Protein AF-A0A7J7SWF7-F1 (afdb_monomer)

Organism: Rhinolophus ferrumequinum (NCBI:txid59479)

Solvent-accessible surface area (backbone atoms only — not comparable to full-atom values): 7864 Å² total; per-residue (Å²): 137,88,76,58,68,70,61,48,52,51,54,55,58,70,71,48,82,55,59,49,76,39,71,49,94,96,52,78,71,45,77,43,78,42,78,91,65,52,30,42,42,46,82,45,73,79,56,88,91,43,39,29,26,36,39,33,45,45,62,75,68,71,40,56,58,67,63,52,33,56,54,46,23,68,72,65,76,32,65,52,49,77,42,80,28,87,96,41,98,83,38,57,22,32,35,34,59,35,87,47,39,56,61,48,47,45,48,42,42,69,71,59,59,46,61,66,91,44,48,44,47,59,86,72,28,78,72,83,73,80,81,126

InterPro domains:
  IPR001950 SUI1 domain [PF01253] (38-113)
  IPR001950 SUI1 domain [PS50296] (39-112)
  IPR036877 SUI1 domain superfamily [SSF55159] (21-122)
  IPR039757 Eukaryotic translation initiation factor 2D [PTHR12217] (1-128)
  IPR039759 Eukaryotic translation initiation factor 2D, SUI1 domain [cd11608] (38-122)

pLDDT: mean 90.46, std 10.5, range [36.69, 97.5]

Secondary structure (DSSP, 8-state):
-PPPHHHHHHHHHHHSPPEEEE--TTSPPEEEESPPPPEEEEEEEEETTEEEEEEE-GGGGT--HHHHHHHHHHHHTS-EEEEEPTT-SS-EEEEEEB--HHHHHIIIIIIS---GGGEE-GGGSPP-----

Radius of gyration: 18.5 Å; Cα contacts (8 Å, |Δi|>4): 207; chains: 1; bounding box: 54×36×52 Å

Sequence (132 aa):
MKLPWDSLLTRCLEKLQPAYQVTFPGQEPVVKKGKICPIDVTLAQRASNKKVTLVRNLEAYGLDPCAVAAILQQRCQASTTVTPAPGAKDGLQVQIQGNQVHHLGRLLVEEYQLPRKHIQGLEKAPKPGKKK

Mean predicted aligned error: 5.65 Å

Foldseek 3Di:
DDDDPVVVVVVVVVPDWDKDWADFVPDDIDIDTDDQAAWEWDWDDDDDNKIKIKTWDCVSNVHDLVVVQVVCCVQVVWHKDKDADPPDPRIIMIITTDQCLVVVCCCCCVVRVHDPVRHPDSVVHDPDPPDD

Nearest PDB structures (foldseek):
  5w2f-assembly1_A  TM=9.714E-01  e=2.029E-20  Homo sapiens
  5oa3-assembly1_0  TM=8.264E-01  e=2.371E-18  Homo sapiens
  6bde-assembly1_A  TM=3.873E-01  e=2.548E-01  Kordia algicida OT-1
  6bdd-assembly1_A  TM=4.662E-01  e=6.603E-01  Kordia algicida OT-1
  5zrf-assembly1_B  TM=3.633E-01  e=4.177E+00  Homo sapiens

Structure (mmCIF, N/CA/C/O backbone):
data_AF-A0A7J7SWF7-F1
#
_entry.id   AF-A0A7J7SWF7-F1
#
loop_
_atom_site.group_PDB
_atom_site.id
_atom_site.type_symbol
_atom_site.label_atom_id
_atom_site.label_alt_id
_atom_site.label_comp_id
_atom_site.label_asym_id
_atom_site.label_entity_id
_atom_site.label_seq_id
_atom_site.pdbx_PDB_ins_code
_atom_site.Cartn_x
_atom_site.Cartn_y
_atom_site.Cartn_z
_atom_site.occupancy
_atom_site.B_iso_or_equiv
_atom_site.auth_seq_id
_atom_site.auth_comp_id
_atom_site.auth_asym_id
_atom_site.auth_atom_id
_atom_site.pdbx_PDB_model_num
ATOM 1 N N . MET A 1 1 ? 36.263 -8.278 -26.430 1.00 65.62 1 MET A N 1
ATOM 2 C CA . MET A 1 1 ? 35.782 -9.261 -25.431 1.00 65.62 1 MET A CA 1
ATOM 3 C C . MET A 1 1 ? 34.394 -9.736 -25.836 1.00 65.62 1 MET A C 1
ATOM 5 O O . MET A 1 1 ? 33.573 -8.889 -26.162 1.00 65.62 1 MET A O 1
ATOM 9 N N . LYS A 1 2 ? 34.138 -11.050 -25.860 1.00 87.62 2 LYS A N 1
ATOM 10 C CA . LYS A 1 2 ? 32.800 -11.624 -26.097 1.00 87.62 2 LYS A CA 1
ATOM 11 C C . LYS A 1 2 ? 32.126 -11.862 -24.741 1.00 87.62 2 LYS A C 1
ATOM 13 O O . LYS A 1 2 ? 32.806 -12.289 -23.813 1.00 87.62 2 LYS A O 1
ATOM 18 N N . LEU A 1 3 ? 30.836 -11.556 -24.618 1.00 92.62 3 LEU A N 1
ATOM 19 C CA . LEU A 1 3 ? 30.056 -11.824 -23.404 1.00 92.62 3 LEU A CA 1
ATOM 20 C C . LEU A 1 3 ? 29.244 -13.116 -23.576 1.00 92.62 3 LEU A C 1
ATOM 22 O O . LEU A 1 3 ? 28.737 -13.348 -24.675 1.00 92.62 3 LEU A O 1
ATOM 26 N N . PRO A 1 4 ? 29.089 -13.930 -22.518 1.00 96.12 4 PRO A N 1
ATOM 27 C CA . PRO A 1 4 ? 28.121 -15.021 -22.518 1.00 96.12 4 PRO A CA 1
ATOM 28 C C . PRO A 1 4 ? 26.690 -14.460 -22.550 1.00 96.12 4 PRO A C 1
ATOM 30 O O . PRO A 1 4 ? 26.444 -13.346 -22.074 1.00 96.12 4 PRO A O 1
ATOM 33 N N . TRP A 1 5 ? 25.749 -15.232 -23.101 1.00 96.38 5 TRP A N 1
ATOM 34 C CA . TRP A 1 5 ? 24.359 -14.806 -23.311 1.00 96.38 5 TRP A CA 1
ATOM 35 C C . TRP A 1 5 ? 23.685 -14.302 -22.032 1.00 96.38 5 TRP A C 1
ATOM 37 O O . TRP A 1 5 ? 23.098 -13.222 -22.055 1.00 96.38 5 TRP A O 1
ATOM 47 N N . ASP A 1 6 ? 23.848 -14.995 -20.905 1.00 97.00 6 ASP A N 1
ATOM 48 C CA . ASP A 1 6 ? 23.282 -14.581 -19.615 1.00 97.00 6 ASP A CA 1
ATOM 49 C C . ASP A 1 6 ? 23.753 -13.189 -19.184 1.00 97.00 6 ASP A C 1
ATOM 51 O O . ASP A 1 6 ? 22.962 -12.352 -18.748 1.00 97.00 6 ASP A O 1
ATOM 55 N N . SER A 1 7 ? 25.047 -12.901 -19.357 1.00 95.69 7 SER A N 1
ATOM 56 C CA . SER A 1 7 ? 25.614 -11.591 -19.022 1.00 95.69 7 SER A CA 1
ATOM 57 C C . SER A 1 7 ? 25.133 -10.499 -19.971 1.00 95.69 7 SER A C 1
ATOM 59 O O . SER A 1 7 ? 24.930 -9.365 -19.539 1.00 95.69 7 SER A O 1
ATOM 61 N N . LEU A 1 8 ? 24.958 -10.818 -21.257 1.00 96.44 8 LEU A N 1
ATOM 62 C CA . LEU A 1 8 ? 24.422 -9.873 -22.232 1.00 96.44 8 LEU A CA 1
ATOM 63 C C . LEU A 1 8 ? 22.971 -9.513 -21.891 1.00 96.44 8 LEU A C 1
ATOM 65 O O . LEU A 1 8 ? 22.659 -8.333 -21.750 1.00 96.44 8 LEU A O 1
ATOM 69 N N . LEU A 1 9 ? 22.115 -10.518 -21.696 1.00 96.94 9 LEU A N 1
ATOM 70 C CA . LEU A 1 9 ? 20.700 -10.328 -21.378 1.00 96.94 9 LEU A CA 1
ATOM 71 C C . LEU A 1 9 ? 20.512 -9.590 -20.052 1.00 96.94 9 LEU A C 1
ATOM 73 O O . LEU A 1 9 ? 19.738 -8.637 -19.998 1.00 96.94 9 LEU A O 1
ATOM 77 N N . THR A 1 10 ? 21.266 -9.958 -19.014 1.00 96.69 10 THR A N 1
ATOM 78 C CA . THR A 1 10 ? 21.219 -9.270 -17.713 1.00 96.69 10 THR A CA 1
ATOM 79 C C . THR A 1 10 ? 21.553 -7.789 -17.865 1.00 96.69 10 THR A C 1
ATOM 81 O O . THR A 1 10 ? 20.778 -6.937 -17.439 1.00 96.69 10 THR A O 1
ATOM 84 N N . ARG A 1 11 ? 22.645 -7.462 -18.569 1.00 96.38 11 ARG A N 1
ATOM 85 C CA . ARG A 1 11 ? 23.032 -6.065 -18.814 1.00 96.38 11 ARG A CA 1
ATOM 86 C C . ARG A 1 11 ? 21.993 -5.314 -19.641 1.00 96.38 11 ARG A C 1
ATOM 88 O O . ARG A 1 11 ? 21.750 -4.143 -19.371 1.00 96.38 11 ARG A O 1
ATOM 95 N N . CYS A 1 12 ? 21.386 -5.952 -20.642 1.00 96.06 12 CYS A N 1
ATOM 96 C CA . CYS A 1 12 ? 20.311 -5.341 -21.421 1.00 96.06 12 CYS A C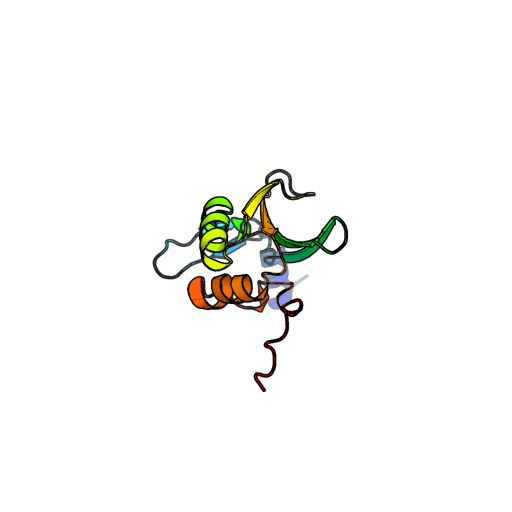A 1
ATOM 97 C C . CYS A 1 12 ? 19.099 -5.017 -20.539 1.00 96.06 12 CYS A C 1
ATOM 99 O O . CYS A 1 12 ? 18.609 -3.892 -20.583 1.00 96.06 12 CYS A O 1
ATOM 101 N N . LEU A 1 13 ? 18.658 -5.959 -19.703 1.00 95.56 13 LEU A N 1
ATOM 102 C CA . LEU A 1 13 ? 17.525 -5.767 -18.795 1.00 95.56 13 LEU A CA 1
ATOM 103 C C . LEU A 1 13 ? 17.803 -4.689 -17.739 1.00 95.56 13 LEU A C 1
ATOM 105 O O . LEU A 1 13 ? 16.936 -3.865 -17.469 1.00 95.56 13 LEU A O 1
ATOM 109 N N . GLU A 1 14 ? 19.015 -4.637 -17.186 1.00 94.88 14 GLU A N 1
ATOM 110 C CA . GLU A 1 14 ? 19.425 -3.619 -16.206 1.00 94.88 14 GLU A CA 1
ATOM 111 C C . GLU A 1 14 ? 19.493 -2.201 -16.787 1.00 94.88 14 GLU A C 1
ATOM 113 O O . GLU A 1 14 ? 19.378 -1.221 -16.049 1.00 94.88 14 GLU A O 1
ATOM 118 N N . LYS A 1 15 ? 19.691 -2.070 -18.104 1.00 95.62 15 LYS A N 1
ATOM 119 C CA . LYS A 1 15 ? 19.673 -0.774 -18.794 1.00 95.62 15 LYS A CA 1
ATOM 120 C C . LYS A 1 15 ? 18.258 -0.268 -19.072 1.00 95.62 15 LYS A C 1
ATOM 122 O O . LYS A 1 15 ? 18.099 0.926 -19.327 1.00 95.62 15 LYS A O 1
ATOM 127 N N . LEU A 1 16 ? 17.247 -1.136 -19.025 1.00 96.06 16 LEU A N 1
ATOM 128 C CA . LEU A 1 16 ? 15.850 -0.743 -19.184 1.00 96.06 16 LEU A CA 1
ATOM 129 C C . LEU A 1 16 ? 15.312 -0.105 -17.899 1.00 96.06 16 LEU A C 1
ATOM 131 O O . LEU A 1 16 ? 15.733 -0.416 -16.785 1.00 96.06 16 LEU A O 1
ATOM 135 N N . GLN A 1 17 ? 14.339 0.792 -18.055 1.00 95.12 17 GLN A N 1
ATOM 136 C CA . GLN A 1 17 ? 13.634 1.364 -16.913 1.00 95.12 17 GLN A CA 1
ATOM 137 C C . GLN A 1 17 ? 12.665 0.320 -16.333 1.00 95.12 17 GLN A C 1
ATOM 139 O O . GLN A 1 17 ? 11.840 -0.205 -17.084 1.00 95.12 17 GLN A O 1
ATOM 144 N N . PRO A 1 18 ? 12.715 0.027 -15.019 1.00 94.50 18 PRO A N 1
ATOM 145 C CA . PRO A 1 18 ? 11.770 -0.891 -14.397 1.00 94.50 18 PRO A CA 1
ATOM 146 C C . PRO A 1 18 ? 10.331 -0.400 -14.559 1.00 94.50 18 PRO A C 1
ATOM 148 O O . PRO A 1 18 ? 10.048 0.790 -14.389 1.00 94.50 18 PRO A O 1
ATOM 151 N N . ALA A 1 19 ? 9.424 -1.324 -14.844 1.00 94.94 19 ALA A N 1
ATOM 152 C CA . ALA A 1 19 ? 7.991 -1.088 -14.885 1.00 94.94 19 ALA A CA 1
ATOM 153 C C . ALA A 1 19 ? 7.253 -2.373 -14.502 1.00 94.94 19 ALA A C 1
ATOM 155 O O . ALA A 1 19 ? 7.824 -3.466 -14.531 1.00 94.94 19 ALA A O 1
ATOM 156 N N . TYR A 1 20 ? 5.985 -2.238 -14.136 1.00 94.75 20 TYR A N 1
ATOM 157 C CA . TYR A 1 20 ? 5.111 -3.363 -13.833 1.00 94.75 20 TYR A CA 1
ATOM 158 C C . TYR A 1 20 ? 3.677 -3.067 -14.265 1.00 94.75 20 TYR A C 1
ATOM 160 O O . TYR A 1 20 ? 3.287 -1.915 -14.466 1.00 94.75 20 TYR A O 1
ATOM 168 N N . GLN A 1 21 ? 2.900 -4.135 -14.400 1.00 94.44 21 GLN A N 1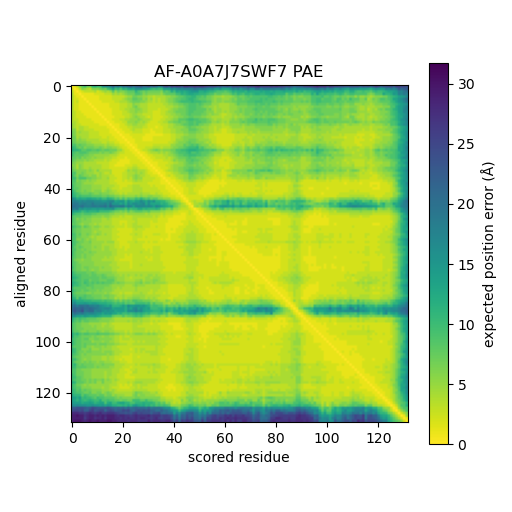
ATOM 169 C CA . GLN A 1 21 ? 1.485 -4.091 -14.728 1.00 94.44 21 GLN A CA 1
ATOM 170 C C . GLN A 1 21 ? 0.695 -4.728 -13.588 1.00 94.44 21 GLN A C 1
ATOM 172 O O . GLN A 1 21 ? 1.073 -5.787 -13.084 1.00 94.44 21 GLN A O 1
ATOM 177 N N . VAL A 1 22 ? -0.402 -4.086 -13.197 1.00 94.25 22 VAL A N 1
ATOM 178 C CA . VAL A 1 22 ? -1.376 -4.620 -12.242 1.00 94.25 22 VAL A CA 1
ATOM 179 C C . VAL A 1 22 ? -2.698 -4.809 -12.965 1.00 94.25 22 VAL A C 1
ATOM 181 O O . VAL A 1 22 ? -3.109 -3.962 -13.753 1.00 94.25 22 VAL A O 1
ATOM 184 N N . THR A 1 23 ? -3.352 -5.942 -12.742 1.00 93.50 23 THR A N 1
ATOM 185 C CA . THR A 1 23 ? -4.622 -6.268 -13.394 1.00 93.50 23 THR A CA 1
ATOM 186 C C . THR A 1 23 ? -5.536 -6.901 -12.364 1.00 93.50 23 THR A C 1
ATOM 188 O O . THR A 1 23 ? -5.195 -7.930 -11.783 1.00 93.50 23 THR A O 1
ATOM 191 N N . PHE A 1 24 ? -6.677 -6.260 -12.130 1.00 89.50 24 PHE A N 1
ATOM 192 C CA . PHE A 1 24 ? -7.722 -6.783 -11.261 1.00 89.50 24 PHE A CA 1
ATOM 193 C C . PHE A 1 24 ? -8.807 -7.475 -12.088 1.00 89.50 24 PHE A C 1
ATOM 195 O O . PHE A 1 24 ? -9.015 -7.109 -13.249 1.00 89.50 24 PHE A O 1
ATOM 202 N N . PRO A 1 25 ? -9.522 -8.459 -11.513 1.00 85.56 25 PRO A N 1
ATOM 203 C CA . PRO A 1 25 ? -10.641 -9.102 -12.190 1.00 85.56 25 PRO A CA 1
ATOM 204 C C . PRO A 1 25 ? -11.664 -8.071 -12.690 1.00 85.56 25 PRO A C 1
ATOM 206 O O . PRO A 1 25 ? -12.188 -7.279 -11.910 1.00 85.56 25 PRO A O 1
ATOM 209 N N . GLY A 1 26 ? -11.936 -8.074 -13.996 1.00 87.50 26 GLY A N 1
ATOM 210 C CA . GLY A 1 26 ? -12.915 -7.176 -14.618 1.00 87.50 26 GLY A CA 1
ATOM 211 C C . GLY A 1 26 ? -12.461 -5.724 -14.817 1.00 87.50 26 GLY A C 1
ATOM 212 O O . GLY A 1 26 ? -13.301 -4.887 -15.132 1.00 87.50 26 GLY A O 1
ATOM 213 N N . GLN A 1 27 ? -11.171 -5.408 -14.648 1.00 89.50 27 GLN A N 1
ATOM 214 C CA . GLN A 1 27 ? -10.620 -4.066 -14.876 1.00 89.50 27 GLN A CA 1
ATOM 215 C C . GLN A 1 27 ? -9.520 -4.071 -15.939 1.00 89.50 27 GLN A C 1
ATOM 217 O O . GLN A 1 27 ? -8.837 -5.077 -16.143 1.00 89.50 27 GLN A O 1
ATOM 222 N N . GLU A 1 28 ? -9.321 -2.925 -16.593 1.00 90.81 28 GLU A N 1
ATOM 223 C CA . GLU A 1 28 ? -8.210 -2.753 -17.525 1.00 90.81 28 GLU A CA 1
ATOM 224 C C . GLU A 1 28 ? -6.853 -2.768 -16.799 1.00 90.81 28 GLU A C 1
ATOM 226 O O . GLU A 1 28 ? -6.746 -2.316 -15.653 1.00 90.81 28 GLU A O 1
ATOM 231 N N . PRO A 1 29 ? -5.788 -3.278 -17.442 1.00 93.25 29 PRO A N 1
ATOM 232 C CA . PRO A 1 29 ? -4.466 -3.290 -16.841 1.00 93.25 29 PRO A CA 1
ATOM 233 C C . PRO A 1 29 ? -3.907 -1.887 -16.592 1.00 93.25 29 PRO A C 1
ATOM 235 O O . PRO A 1 29 ? -3.874 -1.042 -17.484 1.00 93.25 29 PRO A O 1
ATOM 238 N N . VAL A 1 30 ? -3.364 -1.667 -15.397 1.00 92.44 30 VAL A N 1
ATOM 239 C CA . VAL A 1 30 ? -2.699 -0.416 -15.023 1.00 92.44 30 VAL A CA 1
ATOM 240 C C . VAL A 1 30 ? -1.189 -0.614 -15.094 1.00 92.44 30 VAL A C 1
ATOM 242 O O . VAL A 1 30 ? -0.627 -1.449 -14.382 1.00 92.44 30 VAL A O 1
ATOM 245 N N . VAL A 1 31 ? -0.517 0.178 -15.930 1.00 93.88 31 VAL A N 1
ATOM 246 C CA . VAL A 1 31 ? 0.948 0.171 -16.055 1.00 93.88 31 VAL A CA 1
ATOM 247 C C . VAL A 1 31 ? 1.552 1.254 -15.168 1.00 93.88 31 VAL A C 1
ATOM 249 O O . VAL A 1 31 ? 1.146 2.416 -15.201 1.00 93.88 31 VAL A O 1
ATOM 252 N N . LYS A 1 32 ? 2.557 0.882 -14.376 1.00 91.88 32 LYS A N 1
ATOM 253 C CA . LYS A 1 32 ? 3.274 1.782 -13.471 1.00 91.88 32 LYS A CA 1
ATOM 254 C C . LYS A 1 32 ? 4.776 1.698 -13.723 1.00 91.88 32 LYS A C 1
ATOM 256 O O . LYS A 1 32 ? 5.327 0.633 -13.998 1.00 91.88 32 LYS A O 1
ATOM 261 N N . LYS A 1 33 ? 5.444 2.846 -13.610 1.00 92.12 33 LYS A N 1
ATOM 262 C CA . LYS A 1 33 ? 6.905 2.958 -13.695 1.00 92.12 33 LYS A CA 1
ATOM 263 C C . LYS A 1 33 ? 7.539 2.671 -12.332 1.00 92.12 33 LYS A C 1
ATOM 265 O O . LYS A 1 33 ? 6.941 2.946 -11.294 1.00 92.12 33 LYS A O 1
ATOM 270 N N . GLY A 1 34 ? 8.775 2.189 -12.346 1.00 90.94 34 GLY A N 1
ATOM 271 C CA . GLY A 1 34 ? 9.547 1.866 -11.151 1.00 90.94 34 GLY A CA 1
ATOM 272 C C . GLY A 1 34 ? 9.384 0.416 -10.700 1.00 90.94 34 GLY A C 1
ATOM 273 O O . GLY A 1 34 ? 8.827 -0.427 -11.400 1.00 90.94 34 GLY A O 1
ATOM 274 N N . LYS A 1 35 ? 9.925 0.115 -9.519 1.00 89.06 35 LYS A N 1
ATOM 275 C CA . LYS A 1 35 ? 9.780 -1.198 -8.883 1.00 89.06 35 LYS A CA 1
ATOM 276 C C . LYS A 1 35 ? 8.469 -1.239 -8.103 1.00 89.06 35 LYS A C 1
ATOM 278 O O . LYS A 1 35 ? 8.072 -0.238 -7.511 1.00 89.06 35 LYS A O 1
ATOM 283 N N . ILE A 1 36 ? 7.819 -2.397 -8.086 1.00 91.12 36 ILE A N 1
ATOM 284 C CA . ILE A 1 36 ? 6.601 -2.588 -7.301 1.00 91.12 36 ILE A CA 1
ATOM 285 C C . ILE A 1 36 ? 6.925 -2.524 -5.802 1.00 91.12 36 ILE A C 1
ATOM 287 O O . ILE A 1 36 ? 7.779 -3.262 -5.308 1.00 91.12 36 ILE A O 1
ATOM 291 N N . CYS A 1 37 ? 6.247 -1.633 -5.082 1.00 90.75 37 CYS A N 1
ATOM 292 C CA . CYS A 1 37 ? 6.341 -1.534 -3.628 1.00 90.75 37 CYS A CA 1
ATOM 293 C C . CYS A 1 37 ? 5.217 -2.361 -2.994 1.00 90.75 37 CYS A C 1
ATOM 295 O O . CYS A 1 37 ? 4.085 -2.292 -3.472 1.00 90.75 37 CYS A O 1
ATOM 297 N N . PRO A 1 38 ? 5.471 -3.142 -1.934 1.00 94.19 38 PRO A N 1
ATOM 298 C CA . PRO A 1 38 ? 4.410 -3.850 -1.228 1.00 94.19 38 PRO A CA 1
ATOM 299 C C . PRO A 1 38 ? 3.448 -2.868 -0.543 1.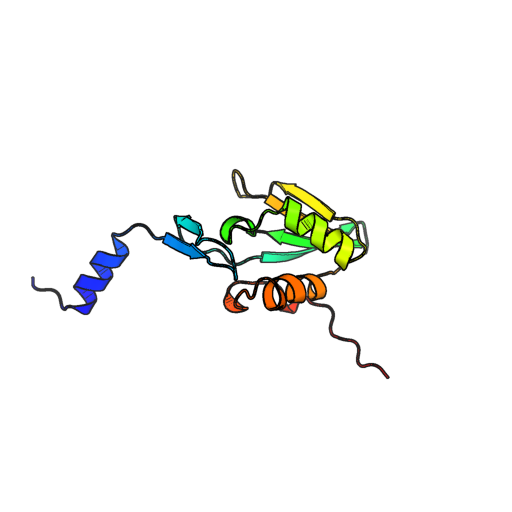00 94.19 38 PRO A C 1
ATOM 301 O O . PRO A 1 38 ? 3.854 -1.781 -0.121 1.00 94.19 38 PRO A O 1
ATOM 304 N N . ILE A 1 39 ? 2.181 -3.266 -0.412 1.00 95.38 39 ILE A N 1
ATOM 305 C CA . ILE A 1 39 ? 1.224 -2.603 0.478 1.00 95.38 39 ILE A CA 1
ATOM 306 C C . ILE A 1 39 ? 1.728 -2.802 1.902 1.00 95.38 39 ILE A C 1
ATOM 308 O O . ILE A 1 39 ? 1.885 -3.937 2.353 1.00 95.38 39 ILE A O 1
ATOM 312 N N . ASP A 1 40 ? 1.988 -1.704 2.600 1.00 94.75 40 ASP A N 1
ATOM 313 C CA . ASP A 1 40 ? 2.495 -1.736 3.969 1.00 94.75 40 ASP A CA 1
ATOM 314 C C . ASP A 1 40 ? 1.348 -1.512 4.955 1.00 94.75 40 ASP A C 1
ATOM 316 O O . ASP A 1 40 ? 0.670 -0.479 4.908 1.00 94.75 40 ASP A O 1
ATOM 320 N N . VAL A 1 41 ? 1.135 -2.492 5.836 1.00 95.75 41 VAL A N 1
ATOM 321 C CA . VAL A 1 41 ? 0.154 -2.440 6.918 1.00 95.75 41 VAL A CA 1
ATOM 322 C C . VAL A 1 41 ? 0.881 -2.323 8.257 1.00 95.75 41 VAL A C 1
ATOM 324 O O . VAL A 1 41 ? 1.561 -3.234 8.737 1.00 95.75 41 VAL A O 1
ATOM 327 N N . THR A 1 42 ? 0.702 -1.188 8.921 1.00 94.75 42 THR A N 1
ATOM 328 C CA . THR A 1 42 ? 1.313 -0.907 10.221 1.00 94.75 42 THR A CA 1
ATOM 329 C C . THR A 1 42 ? 0.257 -0.648 11.287 1.00 94.75 42 THR A C 1
ATOM 331 O O . THR A 1 42 ? -0.839 -0.166 11.018 1.00 94.75 42 THR A O 1
ATOM 334 N N . LEU A 1 43 ? 0.577 -1.004 12.531 1.00 94.25 43 LEU A N 1
ATOM 335 C CA . LEU A 1 43 ? -0.222 -0.646 13.698 1.00 94.25 43 LEU A CA 1
ATOM 336 C C . LEU A 1 43 ? 0.523 0.445 14.453 1.00 94.25 43 LEU A C 1
ATOM 338 O O . LEU A 1 43 ? 1.645 0.224 14.904 1.00 94.25 43 LEU A O 1
ATOM 342 N N . ALA A 1 44 ? -0.109 1.602 14.595 1.00 92.44 44 ALA A N 1
ATOM 343 C CA . ALA A 1 44 ? 0.393 2.707 15.395 1.00 92.44 44 ALA A CA 1
ATOM 344 C C . ALA A 1 44 ? -0.462 2.882 16.652 1.00 92.44 44 ALA A C 1
ATOM 346 O O . ALA A 1 44 ? -1.665 2.623 16.651 1.00 92.44 44 ALA A O 1
ATOM 347 N N . GLN A 1 45 ? 0.156 3.354 17.729 1.00 91.62 45 GLN A N 1
ATOM 348 C CA . GLN A 1 45 ? -0.525 3.739 18.961 1.00 91.62 45 GLN A CA 1
ATOM 349 C C . GLN A 1 45 ? -0.578 5.269 19.002 1.00 91.62 45 GLN A C 1
ATOM 351 O O . GLN A 1 45 ? 0.462 5.919 18.977 1.00 91.62 45 GLN A O 1
ATOM 356 N N . ARG A 1 46 ? -1.784 5.852 18.970 1.00 81.12 46 ARG A N 1
ATOM 357 C CA . ARG A 1 46 ? -1.973 7.315 18.848 1.00 81.12 46 ARG A CA 1
ATOM 358 C C . ARG A 1 46 ? -2.216 7.997 20.194 1.00 81.12 46 ARG A C 1
ATOM 360 O O . ARG A 1 46 ? -1.704 9.085 20.413 1.00 81.12 46 ARG A O 1
ATOM 367 N N . ALA A 1 47 ? -3.007 7.385 21.077 1.00 82.12 47 ALA A N 1
ATOM 368 C CA . ALA A 1 47 ? -3.371 7.975 22.366 1.00 82.12 47 ALA A CA 1
ATOM 369 C C . ALA A 1 47 ? -3.612 6.889 23.416 1.00 82.12 47 ALA A C 1
ATOM 371 O O . ALA A 1 47 ? -4.541 6.094 23.260 1.00 82.12 47 ALA A O 1
ATOM 372 N N . SER A 1 48 ? -2.805 6.867 24.485 1.00 84.88 48 SER A N 1
ATOM 373 C CA . SER A 1 48 ? -2.823 5.798 25.498 1.00 84.88 48 SER A CA 1
ATOM 374 C C . SER A 1 48 ? -2.936 4.433 24.804 1.00 84.88 48 SER A C 1
ATOM 376 O O . SER A 1 48 ? -2.130 4.149 23.930 1.00 84.88 48 SER A O 1
ATOM 378 N N . ASN A 1 49 ? -3.963 3.629 25.069 1.00 87.56 49 ASN A N 1
ATOM 379 C CA . ASN A 1 49 ? -4.147 2.297 24.485 1.00 87.56 49 ASN A CA 1
ATOM 380 C C . ASN A 1 49 ? -4.890 2.261 23.132 1.00 87.56 49 ASN A C 1
ATOM 382 O O . ASN A 1 49 ? -5.224 1.181 22.640 1.00 87.56 49 ASN A O 1
ATOM 386 N N . LYS A 1 50 ? -5.155 3.412 22.497 1.00 89.56 50 LYS A N 1
ATOM 387 C CA . LYS A 1 50 ? -5.841 3.469 21.196 1.00 89.56 50 LYS A CA 1
ATOM 388 C C . LYS A 1 50 ? -4.879 3.138 20.057 1.00 89.56 50 LYS A C 1
ATOM 390 O O . LYS A 1 50 ? -3.979 3.919 19.729 1.00 89.56 50 LYS A O 1
ATOM 395 N N . LYS A 1 51 ? -5.108 1.977 19.442 1.00 94.12 51 LYS A N 1
ATOM 396 C CA . LYS A 1 51 ? -4.428 1.530 18.223 1.00 94.12 51 LYS A CA 1
ATOM 397 C C . LYS A 1 51 ? -5.130 2.082 16.987 1.00 94.12 51 LYS A C 1
ATOM 399 O O . LYS A 1 51 ? -6.349 2.229 16.978 1.00 94.12 51 LYS A O 1
ATOM 404 N N . VAL A 1 52 ? -4.354 2.336 15.947 1.00 95.38 52 VAL A N 1
ATOM 405 C CA . VAL A 1 52 ? -4.811 2.736 14.620 1.00 95.38 52 VAL A CA 1
ATOM 406 C C . VAL A 1 52 ? -4.067 1.883 13.606 1.00 95.38 52 VAL A C 1
ATOM 408 O O . VAL A 1 52 ? -2.851 1.707 13.702 1.00 95.38 52 VAL A O 1
ATOM 411 N N . THR A 1 53 ? -4.804 1.342 12.647 1.00 96.38 53 THR A N 1
ATOM 412 C CA . THR A 1 53 ? -4.247 0.607 11.515 1.00 96.38 53 THR A CA 1
ATOM 413 C C . THR A 1 53 ? -3.952 1.581 10.391 1.00 96.38 53 THR A C 1
ATOM 415 O O . THR A 1 53 ? -4.768 2.438 10.071 1.00 96.38 53 THR A O 1
ATOM 418 N N . LEU A 1 54 ? -2.769 1.463 9.817 1.00 96.00 54 LEU A N 1
ATOM 419 C CA . LEU A 1 54 ? -2.194 2.378 8.854 1.00 96.00 54 LEU A CA 1
ATOM 420 C C . LEU A 1 54 ? -1.853 1.597 7.586 1.00 96.00 54 LEU A C 1
ATOM 422 O O . LEU A 1 54 ? -1.155 0.591 7.666 1.00 96.00 54 LEU A O 1
ATOM 426 N N . VAL A 1 55 ? -2.324 2.063 6.430 1.00 96.19 55 VAL A N 1
ATOM 427 C CA . VAL A 1 55 ? -2.152 1.377 5.139 1.00 96.19 55 VAL A CA 1
ATOM 428 C C . VAL A 1 55 ? -1.515 2.321 4.134 1.00 96.19 55 VAL A C 1
ATOM 430 O O . VAL A 1 55 ? -2.014 3.428 3.933 1.00 96.19 55 VAL A O 1
ATOM 433 N N . ARG A 1 56 ? -0.411 1.896 3.516 1.00 94.94 56 ARG A N 1
ATOM 434 C CA . ARG A 1 56 ? 0.349 2.673 2.522 1.00 94.94 56 ARG A CA 1
ATOM 435 C C . ARG A 1 56 ? 0.513 1.910 1.213 1.00 94.94 56 ARG A C 1
ATOM 437 O O . ARG A 1 56 ? 0.349 0.695 1.173 1.00 94.94 56 ARG A O 1
ATOM 444 N N . ASN A 1 57 ? 0.905 2.638 0.167 1.00 94.06 57 ASN A N 1
ATOM 445 C CA . ASN A 1 57 ? 1.215 2.117 -1.170 1.00 94.06 57 ASN A CA 1
ATOM 446 C C . ASN A 1 57 ? 0.023 1.480 -1.904 1.00 94.06 57 ASN A C 1
ATOM 448 O O . ASN A 1 57 ? 0.227 0.682 -2.812 1.00 94.06 57 ASN A O 1
ATOM 452 N N . LEU A 1 58 ? -1.217 1.845 -1.564 1.00 94.06 58 LEU A N 1
ATOM 453 C CA . LEU A 1 58 ? -2.409 1.386 -2.294 1.00 94.06 58 LEU A CA 1
ATOM 454 C C . LEU A 1 58 ? -2.366 1.820 -3.770 1.00 94.06 58 LEU A C 1
ATOM 456 O O . LEU A 1 58 ? -2.616 1.026 -4.675 1.00 94.06 58 LEU A O 1
ATOM 460 N N . GLU A 1 59 ? -1.922 3.050 -4.015 1.00 92.69 59 GLU A N 1
ATOM 461 C CA . GLU A 1 59 ? -1.843 3.666 -5.344 1.00 92.69 59 GLU A CA 1
ATOM 462 C C . GLU A 1 59 ? -0.833 2.972 -6.273 1.00 92.69 59 GLU A C 1
ATOM 464 O O . GLU A 1 59 ? -0.966 3.037 -7.500 1.00 92.69 59 GLU A O 1
ATOM 469 N N . ALA A 1 60 ? 0.159 2.273 -5.702 1.00 92.31 60 ALA A N 1
ATOM 470 C CA . ALA A 1 60 ? 1.094 1.441 -6.460 1.00 92.31 60 ALA A CA 1
ATOM 471 C C . ALA A 1 60 ? 0.361 0.289 -7.163 1.00 92.31 60 ALA A C 1
ATOM 473 O O . ALA A 1 60 ? 0.729 -0.097 -8.265 1.00 92.31 60 ALA A O 1
ATOM 474 N N . TYR A 1 61 ? -0.734 -0.197 -6.579 1.00 93.44 61 TYR A N 1
ATOM 475 C CA . TYR A 1 61 ? -1.571 -1.240 -7.167 1.00 93.44 61 TYR A CA 1
ATOM 476 C C . TYR A 1 61 ? -2.721 -0.669 -7.997 1.00 93.44 61 TYR A C 1
ATOM 478 O O . TYR A 1 61 ? -3.521 -1.434 -8.507 1.00 93.44 61 TYR A O 1
ATOM 486 N N . GLY A 1 62 ? -2.820 0.657 -8.150 1.00 91.31 62 GLY A N 1
ATOM 487 C CA . GLY A 1 62 ? -3.962 1.297 -8.810 1.00 91.31 62 GLY A CA 1
ATOM 488 C C . GLY A 1 62 ? -5.227 1.344 -7.947 1.00 91.31 62 GLY A C 1
ATOM 489 O O . GLY A 1 62 ? -6.301 1.617 -8.467 1.00 91.31 62 GLY A O 1
ATOM 490 N N . LEU A 1 63 ? -5.111 1.091 -6.640 1.00 93.19 63 LEU A N 1
ATOM 491 C CA . LEU A 1 63 ? -6.227 1.213 -5.707 1.00 93.19 63 LEU A CA 1
ATOM 492 C C . LEU A 1 63 ? -6.361 2.664 -5.241 1.00 93.19 63 LEU A C 1
ATOM 494 O O . LEU A 1 63 ? -5.391 3.231 -4.735 1.00 93.19 63 LEU A O 1
ATOM 498 N N . ASP A 1 64 ? -7.561 3.234 -5.366 1.00 93.38 64 ASP A N 1
ATOM 499 C CA . ASP A 1 64 ? -7.882 4.556 -4.820 1.00 93.38 64 ASP A CA 1
ATOM 500 C C . ASP A 1 64 ? -7.986 4.497 -3.278 1.00 93.38 64 ASP A C 1
ATOM 502 O O . ASP A 1 64 ? -8.860 3.804 -2.742 1.00 93.38 64 ASP A O 1
ATOM 506 N N . PRO A 1 65 ? -7.128 5.225 -2.538 1.00 95.62 65 PRO A N 1
ATOM 507 C CA . PRO A 1 65 ? -7.163 5.287 -1.079 1.00 95.62 65 PRO A CA 1
ATOM 508 C C . PRO A 1 65 ? -8.510 5.742 -0.511 1.00 95.62 65 PRO A C 1
ATOM 510 O O . PRO A 1 65 ? -8.917 5.242 0.538 1.00 95.62 65 PRO A O 1
ATOM 513 N N . CYS A 1 66 ? -9.215 6.655 -1.186 1.00 95.94 66 CYS A N 1
ATOM 514 C CA . CYS A 1 66 ? -10.511 7.159 -0.732 1.00 95.94 66 CYS A CA 1
ATOM 515 C C . CYS A 1 66 ? -11.600 6.085 -0.846 1.00 95.94 66 CYS A C 1
ATOM 517 O O . CYS A 1 66 ? -12.311 5.825 0.129 1.00 95.94 66 CYS A O 1
ATOM 519 N N . ALA A 1 67 ? -11.682 5.399 -1.989 1.00 95.50 67 ALA A N 1
ATOM 520 C CA . ALA A 1 67 ? -12.584 4.264 -2.170 1.00 95.50 67 ALA A CA 1
ATOM 521 C C . ALA A 1 67 ? -12.297 3.127 -1.172 1.00 95.50 67 ALA A C 1
ATOM 523 O O . ALA A 1 67 ? -13.213 2.617 -0.523 1.00 95.50 67 ALA A O 1
ATOM 524 N N . VAL A 1 68 ? -11.021 2.765 -0.985 1.00 96.00 68 VAL A N 1
ATOM 525 C CA . VAL A 1 68 ? -10.623 1.731 -0.014 1.00 96.00 68 VAL A CA 1
ATOM 526 C C . VAL A 1 68 ? -10.989 2.142 1.415 1.00 96.00 68 VAL A C 1
ATOM 528 O O . VAL A 1 68 ? -11.478 1.308 2.180 1.00 96.00 68 VAL A O 1
ATOM 531 N N . ALA A 1 69 ? -10.808 3.414 1.785 1.00 96.94 69 ALA A N 1
ATOM 532 C CA . ALA A 1 69 ? -11.214 3.925 3.091 1.00 96.94 69 ALA A CA 1
ATOM 533 C C . ALA A 1 69 ? -12.726 3.767 3.316 1.00 96.94 69 ALA A C 1
ATOM 535 O O . ALA A 1 69 ? -13.121 3.226 4.345 1.00 96.94 69 ALA A O 1
ATOM 536 N N . ALA A 1 70 ? -13.563 4.133 2.341 1.00 97.12 70 ALA A N 1
ATOM 537 C CA . ALA A 1 70 ? -15.017 3.993 2.446 1.00 97.12 70 ALA A CA 1
ATOM 538 C C . ALA A 1 70 ? -15.459 2.528 2.629 1.00 97.12 70 ALA A C 1
ATOM 540 O O . ALA A 1 70 ? -16.284 2.228 3.498 1.00 97.12 70 ALA A O 1
ATOM 541 N N . ILE A 1 71 ? -14.865 1.597 1.872 1.00 96.25 71 ILE A N 1
ATOM 542 C CA . ILE A 1 71 ? -15.131 0.155 2.009 1.00 96.25 71 ILE A CA 1
ATOM 543 C C . ILE A 1 71 ? -14.739 -0.330 3.411 1.00 96.25 71 ILE A C 1
ATOM 545 O O . ILE A 1 71 ? -15.506 -1.030 4.078 1.00 96.25 71 ILE A O 1
ATOM 549 N N . LEU A 1 72 ? -13.553 0.056 3.887 1.00 95.81 72 LEU A N 1
ATOM 550 C CA . LEU A 1 72 ? -13.069 -0.327 5.212 1.00 95.81 72 LEU A CA 1
ATOM 551 C C . LEU A 1 72 ? -13.888 0.306 6.338 1.00 95.81 72 LEU A C 1
ATOM 553 O O . LEU A 1 72 ? -14.073 -0.343 7.362 1.00 95.81 72 LEU A O 1
ATOM 557 N N . GLN A 1 73 ? -14.416 1.516 6.160 1.00 97.19 73 GLN A N 1
ATOM 558 C CA . GLN A 1 73 ? -15.290 2.161 7.138 1.00 97.19 73 GLN A CA 1
ATOM 559 C C . GLN A 1 73 ? -16.537 1.316 7.397 1.00 97.19 73 GLN A C 1
ATOM 561 O O . GLN A 1 73 ? -16.855 1.012 8.548 1.00 97.19 73 GLN A O 1
ATOM 566 N N . GLN A 1 74 ? -17.201 0.884 6.321 1.00 95.75 74 GLN A N 1
ATOM 567 C CA . GLN A 1 74 ? -18.385 0.030 6.407 1.00 95.75 74 GLN A CA 1
ATOM 568 C C . GLN A 1 74 ? -18.036 -1.362 6.940 1.00 95.75 74 GLN A C 1
ATOM 570 O O . GLN A 1 74 ? -18.737 -1.904 7.793 1.00 95.75 74 GLN A O 1
ATOM 575 N N . ARG A 1 75 ? -16.922 -1.947 6.491 1.00 94.00 75 ARG A N 1
ATOM 576 C CA . ARG A 1 75 ? -16.542 -3.313 6.870 1.00 94.00 75 ARG A CA 1
ATOM 577 C C . ARG A 1 75 ? -16.068 -3.433 8.315 1.00 94.00 75 ARG A C 1
ATOM 579 O O . ARG A 1 75 ? -16.377 -4.420 8.976 1.00 94.00 75 ARG A O 1
ATOM 586 N N . CYS A 1 76 ? -15.293 -2.461 8.781 1.00 93.06 76 CYS A N 1
ATOM 587 C CA . CYS A 1 76 ? -14.712 -2.459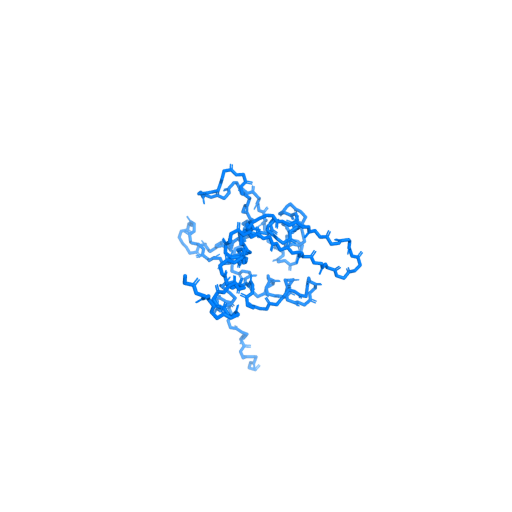 10.121 1.00 93.06 76 CYS A CA 1
ATOM 588 C C . CYS A 1 76 ? -15.639 -1.817 11.158 1.00 93.06 76 CYS A C 1
ATOM 590 O O . CYS A 1 76 ? -15.323 -1.883 12.344 1.00 93.06 76 CYS A O 1
ATOM 592 N N . GLN A 1 77 ? -16.734 -1.168 10.728 1.00 94.19 77 GLN A N 1
ATOM 593 C CA . GLN A 1 77 ? -17.616 -0.369 11.592 1.00 94.19 77 GLN A CA 1
ATOM 594 C C . GLN A 1 77 ? -16.810 0.629 12.445 1.00 94.19 77 GLN A C 1
ATOM 596 O O . GLN A 1 77 ? -17.029 0.800 13.643 1.00 94.19 77 GLN A O 1
ATOM 601 N N . ALA A 1 78 ? -15.809 1.251 11.818 1.00 94.69 78 ALA A N 1
ATOM 602 C CA . ALA A 1 78 ? -14.822 2.098 12.471 1.00 94.69 78 ALA A CA 1
ATOM 603 C C . ALA A 1 78 ? -14.501 3.307 11.594 1.00 94.69 78 ALA A C 1
ATOM 605 O O . ALA A 1 78 ? -14.520 3.217 10.369 1.00 94.69 78 ALA A O 1
ATOM 606 N N . SER A 1 79 ? -14.170 4.438 12.218 1.00 96.25 79 SER A N 1
ATOM 607 C CA . SER A 1 79 ? -13.785 5.644 11.481 1.00 96.25 79 SER A CA 1
ATOM 608 C C . SER A 1 79 ? -12.515 5.405 10.662 1.00 96.25 79 SER A C 1
ATOM 610 O O . SER A 1 79 ? -11.530 4.847 11.165 1.00 96.25 79 SER A O 1
ATOM 612 N N . THR A 1 80 ? -12.548 5.865 9.412 1.00 97.50 80 THR A N 1
ATOM 613 C CA . THR A 1 80 ? -11.410 5.872 8.496 1.00 97.50 80 THR A CA 1
ATOM 614 C C . THR A 1 80 ? -11.083 7.287 8.056 1.00 97.50 80 THR A C 1
ATOM 616 O O . THR A 1 80 ? -11.989 8.081 7.807 1.00 97.50 80 THR A O 1
ATOM 619 N N . THR A 1 81 ? -9.802 7.597 7.904 1.00 96.94 81 THR A N 1
ATOM 620 C CA . THR A 1 81 ? -9.338 8.877 7.362 1.00 96.94 81 THR A CA 1
ATOM 621 C C . THR A 1 81 ? -8.236 8.654 6.338 1.00 96.94 81 THR A C 1
ATOM 623 O O . THR A 1 81 ? -7.458 7.707 6.448 1.00 96.94 81 THR A O 1
ATOM 626 N N . VAL A 1 82 ? -8.161 9.525 5.334 1.00 97.06 82 VAL A N 1
ATOM 627 C CA . VAL A 1 82 ? -7.074 9.537 4.348 1.00 97.06 82 VAL A CA 1
ATOM 628 C C . VAL A 1 82 ? -6.188 10.735 4.641 1.00 97.06 82 VAL A C 1
ATOM 630 O O . VAL A 1 82 ? -6.671 11.852 4.808 1.00 97.06 82 VAL A O 1
ATOM 633 N N . THR A 1 83 ? -4.887 10.501 4.748 1.00 94.19 83 THR A N 1
ATOM 634 C CA . THR A 1 83 ? -3.892 11.538 5.037 1.00 94.19 83 THR A CA 1
ATOM 635 C C . THR A 1 83 ? -2.677 11.363 4.138 1.00 94.19 83 THR A C 1
ATOM 637 O O . THR A 1 83 ? -2.385 10.226 3.771 1.00 94.19 83 THR A O 1
ATOM 640 N N . PRO A 1 84 ? -1.906 12.422 3.852 1.00 93.56 84 PRO A N 1
ATOM 641 C CA . PRO A 1 84 ? -0.624 12.283 3.169 1.00 93.56 84 PRO A CA 1
ATOM 642 C C . PRO A 1 84 ? 0.294 11.284 3.889 1.00 93.56 84 PRO A C 1
ATOM 644 O O . PRO A 1 84 ? 0.431 11.313 5.117 1.00 93.56 84 PRO A O 1
ATOM 647 N N . ALA A 1 85 ? 0.902 10.377 3.132 1.00 89.50 85 ALA A N 1
ATOM 648 C CA . ALA A 1 85 ? 1.862 9.410 3.632 1.00 89.5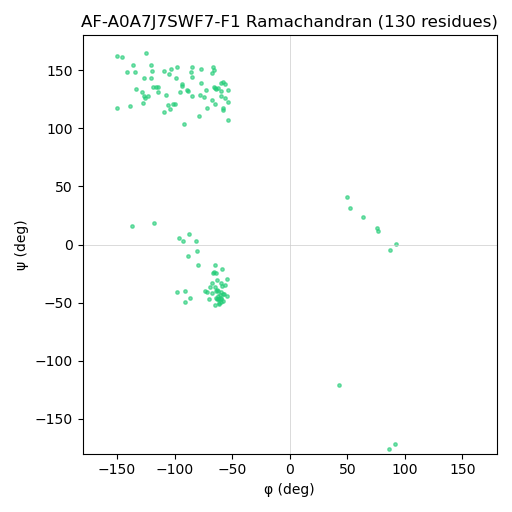0 85 ALA A CA 1
ATOM 649 C C . ALA A 1 85 ? 3.223 10.100 3.845 1.00 89.50 85 ALA A C 1
ATOM 651 O O . ALA A 1 85 ? 3.749 10.735 2.931 1.00 89.50 85 ALA A O 1
ATOM 652 N N . PRO A 1 86 ? 3.843 9.968 5.028 1.00 85.19 86 PRO A N 1
ATOM 653 C CA . PRO A 1 86 ? 5.145 10.569 5.282 1.00 85.19 86 PRO A CA 1
ATOM 654 C C . PRO A 1 86 ? 6.223 9.925 4.402 1.00 85.19 86 PRO A C 1
ATOM 656 O O . PRO A 1 86 ? 6.295 8.701 4.289 1.00 85.19 86 PRO A O 1
ATOM 659 N N . GLY A 1 87 ? 7.080 10.758 3.811 1.00 79.75 87 GLY A N 1
ATOM 660 C CA . GLY A 1 87 ? 8.215 10.324 2.988 1.00 79.75 87 GLY A CA 1
ATOM 661 C C . GLY A 1 87 ? 7.905 10.093 1.505 1.00 79.75 87 GLY A C 1
ATOM 662 O O . GLY A 1 87 ? 8.836 9.853 0.741 1.00 79.75 87 GLY A O 1
ATOM 663 N N . ALA A 1 88 ? 6.646 10.208 1.072 1.00 73.56 88 ALA A N 1
ATOM 664 C CA . ALA A 1 88 ? 6.262 10.168 -0.338 1.00 73.56 88 ALA A CA 1
ATOM 665 C C . ALA A 1 88 ? 5.691 11.529 -0.756 1.00 73.56 88 ALA A C 1
ATOM 667 O O . ALA A 1 88 ? 4.835 12.067 -0.063 1.00 73.56 88 ALA A O 1
ATOM 668 N N . LYS A 1 89 ? 6.167 12.082 -1.882 1.00 67.38 89 LYS A N 1
ATOM 669 C CA . LYS A 1 89 ? 5.799 13.436 -2.338 1.00 67.38 89 LYS A CA 1
ATOM 670 C C . LYS A 1 89 ? 4.288 13.594 -2.564 1.00 67.38 89 LYS A C 1
ATOM 672 O O . LYS A 1 89 ? 3.750 14.632 -2.213 1.00 67.38 89 LYS A O 1
ATOM 677 N N . ASP A 1 90 ? 3.634 12.533 -3.043 1.00 76.69 90 ASP A N 1
ATOM 678 C CA . ASP A 1 90 ? 2.196 12.503 -3.355 1.00 76.69 90 ASP A CA 1
ATOM 679 C C . ASP A 1 90 ? 1.514 11.209 -2.873 1.00 76.69 90 ASP A C 1
ATOM 681 O O . ASP A 1 90 ? 0.433 10.862 -3.330 1.00 76.69 90 ASP A O 1
ATOM 685 N N . GLY A 1 91 ? 2.159 10.448 -1.983 1.00 86.19 91 GLY A N 1
ATOM 686 C CA . GLY A 1 91 ? 1.590 9.188 -1.506 1.00 86.19 91 GLY A CA 1
ATOM 687 C C . GLY A 1 91 ? 0.492 9.437 -0.483 1.00 86.19 91 GLY A C 1
ATOM 688 O O . GLY A 1 91 ? 0.656 10.267 0.410 1.00 86.19 91 GLY A O 1
ATOM 689 N N . LEU A 1 92 ? -0.597 8.681 -0.552 1.00 94.44 92 LEU A N 1
ATOM 690 C CA . LEU A 1 92 ? -1.663 8.716 0.444 1.00 94.44 92 LEU A CA 1
ATOM 691 C C . LEU A 1 92 ? -1.599 7.510 1.388 1.00 94.44 92 LEU A C 1
ATOM 693 O O . LEU A 1 92 ? -1.136 6.415 1.059 1.00 94.44 92 LEU A O 1
ATOM 697 N N . GLN A 1 93 ? -2.080 7.727 2.607 1.00 95.50 93 GLN A N 1
ATOM 698 C CA . GLN A 1 93 ? -2.181 6.732 3.661 1.00 95.50 93 GLN A CA 1
ATOM 699 C C . GLN A 1 93 ? -3.611 6.680 4.191 1.00 95.50 93 GLN A C 1
ATOM 701 O O . GLN A 1 93 ? -4.158 7.694 4.624 1.00 95.50 93 GLN A O 1
ATOM 706 N N . VAL A 1 94 ? -4.181 5.477 4.232 1.00 97.38 94 VAL A N 1
ATOM 707 C CA . VAL A 1 94 ? -5.465 5.221 4.892 1.00 97.38 94 VAL A CA 1
ATOM 708 C C . VAL A 1 94 ? -5.204 4.881 6.354 1.00 97.38 94 VAL A C 1
ATOM 710 O O . VAL A 1 94 ? -4.347 4.053 6.671 1.00 97.38 94 VAL A O 1
ATOM 713 N N . GLN A 1 95 ? -5.943 5.521 7.252 1.00 96.81 95 GLN A N 1
ATOM 714 C CA . GLN A 1 95 ? -5.939 5.245 8.681 1.00 96.81 95 GLN A CA 1
ATOM 715 C C . GLN A 1 95 ? -7.296 4.694 9.093 1.00 96.81 95 GLN A C 1
ATOM 717 O O . GLN A 1 95 ? -8.322 5.244 8.707 1.00 96.81 95 GLN A O 1
ATOM 722 N N . ILE A 1 96 ? -7.307 3.642 9.904 1.00 96.81 96 ILE A N 1
ATOM 723 C CA . ILE A 1 96 ? -8.522 3.018 10.427 1.00 96.81 96 ILE A CA 1
ATOM 724 C C . ILE A 1 96 ? -8.409 2.906 11.944 1.00 96.81 96 ILE A C 1
ATOM 726 O O . ILE A 1 96 ? -7.399 2.426 12.461 1.00 96.81 96 ILE A O 1
ATOM 730 N N . GLN A 1 97 ? -9.442 3.329 12.671 1.00 95.19 97 GLN A N 1
ATOM 731 C CA . GLN A 1 97 ? -9.470 3.204 14.129 1.00 95.19 97 GLN A CA 1
ATOM 732 C C . GLN A 1 97 ? -9.497 1.727 14.570 1.00 95.19 97 GLN A C 1
ATOM 734 O O . GLN A 1 97 ? -10.264 0.908 14.058 1.00 95.19 97 GLN A O 1
ATOM 739 N N . GLY A 1 98 ? -8.664 1.388 15.558 1.00 94.12 98 GLY A N 1
ATOM 740 C CA . GLY A 1 98 ? -8.502 0.027 16.071 1.00 94.12 98 GLY A CA 1
ATOM 741 C C . GLY A 1 98 ? -7.480 -0.817 15.301 1.00 94.12 98 GLY A C 1
ATOM 742 O O . GLY A 1 98 ? -6.794 -0.344 14.394 1.00 94.12 98 GLY A O 1
ATOM 743 N N . ASN A 1 99 ? -7.359 -2.090 15.692 1.00 94.62 99 ASN A N 1
ATOM 744 C CA . ASN A 1 99 ? -6.568 -3.087 14.966 1.00 94.62 99 ASN A CA 1
ATOM 745 C C . ASN A 1 99 ? -7.468 -3.825 13.963 1.00 94.62 99 ASN A C 1
ATOM 747 O O . ASN A 1 99 ? -8.236 -4.695 14.361 1.00 94.62 99 ASN A O 1
ATOM 751 N N . GLN A 1 100 ? -7.343 -3.484 12.681 1.00 95.12 100 GLN A N 1
ATOM 752 C CA . GLN A 1 100 ? -8.209 -3.955 11.594 1.00 95.12 100 GLN A CA 1
ATOM 753 C C . GLN A 1 100 ? -7.452 -4.760 10.529 1.00 95.12 100 GLN A C 1
ATOM 755 O O . GLN A 1 100 ? -7.933 -4.950 9.412 1.00 95.12 100 GLN A O 1
ATOM 760 N N . VAL A 1 101 ? -6.262 -5.264 10.865 1.00 94.81 101 VAL A N 1
ATOM 761 C CA . VAL A 1 101 ? -5.388 -5.985 9.924 1.00 94.81 101 VAL A CA 1
ATOM 762 C C . VAL A 1 101 ? -6.074 -7.233 9.348 1.00 94.81 101 VAL A C 1
ATOM 764 O O . VAL A 1 101 ? -5.882 -7.550 8.178 1.00 94.81 101 VAL A O 1
ATOM 767 N N . HIS A 1 102 ? -6.939 -7.904 10.119 1.00 93.50 102 HIS A N 1
ATOM 768 C CA . HIS A 1 102 ? -7.726 -9.042 9.625 1.00 93.50 102 HIS A CA 1
ATOM 769 C C . HIS A 1 102 ? -8.701 -8.639 8.502 1.00 93.50 102 HIS A C 1
ATOM 771 O O . HIS A 1 102 ? -8.749 -9.290 7.460 1.00 93.50 102 HIS A O 1
ATOM 777 N N . HIS A 1 103 ? -9.446 -7.541 8.680 1.00 94.31 103 HIS A N 1
ATOM 778 C CA . HIS A 1 103 ? -10.372 -7.036 7.661 1.00 94.31 103 HIS A CA 1
ATOM 779 C C . HIS A 1 103 ? -9.639 -6.571 6.398 1.00 94.31 103 HIS A C 1
ATOM 781 O O . HIS A 1 103 ? -10.124 -6.806 5.293 1.00 94.31 103 HIS A O 1
ATOM 787 N N . LEU A 1 104 ? -8.451 -5.979 6.556 1.00 93.94 104 LEU A N 1
ATOM 788 C CA . LEU A 1 104 ? -7.569 -5.631 5.441 1.00 93.94 104 LEU A CA 1
ATOM 789 C C . LEU A 1 104 ? -7.066 -6.855 4.686 1.00 93.94 104 LEU A C 1
ATOM 791 O O . LEU A 1 104 ? -7.124 -6.873 3.463 1.00 93.94 104 LEU A O 1
ATOM 795 N N . GLY A 1 105 ? -6.605 -7.884 5.400 1.00 93.25 105 GLY A N 1
ATOM 796 C CA . GLY A 1 105 ? -6.184 -9.139 4.783 1.00 93.25 105 GLY A CA 1
ATOM 797 C C . GLY A 1 105 ? -7.307 -9.751 3.953 1.00 93.25 105 GLY A C 1
ATOM 798 O O . GLY A 1 105 ? -7.073 -10.160 2.821 1.00 93.25 105 GLY A O 1
ATOM 799 N N . ARG A 1 106 ? -8.536 -9.724 4.477 1.00 93.31 106 ARG A N 1
ATOM 800 C CA . ARG A 1 106 ? -9.725 -10.186 3.761 1.00 93.31 106 ARG A CA 1
ATOM 801 C C . ARG A 1 106 ? -9.987 -9.379 2.487 1.00 93.31 106 ARG A C 1
ATOM 803 O O . ARG A 1 106 ? -10.113 -9.954 1.416 1.00 93.31 106 ARG A O 1
ATOM 810 N N . LEU A 1 107 ? -10.005 -8.051 2.589 1.00 94.06 107 LEU A N 1
ATOM 811 C CA . LEU A 1 107 ? -10.244 -7.168 1.446 1.00 94.06 107 LEU A CA 1
ATOM 812 C C . LEU A 1 107 ? -9.173 -7.336 0.356 1.00 94.06 107 LEU A C 1
ATOM 814 O O . LEU A 1 107 ? -9.496 -7.525 -0.811 1.00 94.06 107 LEU A O 1
ATOM 818 N N . LEU A 1 108 ? -7.896 -7.287 0.733 1.00 93.81 108 LEU A N 1
ATOM 819 C CA . LEU A 1 108 ? -6.790 -7.299 -0.223 1.00 93.81 108 LEU A CA 1
ATOM 820 C C . LEU A 1 108 ? -6.565 -8.682 -0.846 1.00 93.81 108 LEU A C 1
ATOM 822 O O . LEU A 1 108 ? -6.286 -8.769 -2.038 1.00 93.81 108 LEU A O 1
ATOM 826 N N . VAL A 1 109 ? -6.675 -9.759 -0.062 1.00 93.88 109 VAL A N 1
ATOM 827 C CA . VAL A 1 109 ? -6.362 -11.119 -0.529 1.00 93.88 109 VAL A CA 1
ATOM 828 C C . VAL A 1 109 ? -7.581 -11.828 -1.111 1.00 93.88 109 VAL A C 1
ATOM 830 O O . VAL A 1 109 ? -7.430 -12.532 -2.101 1.00 93.88 109 VAL A O 1
ATOM 833 N N . GLU A 1 110 ? -8.771 -11.688 -0.519 1.00 92.12 110 GLU A N 1
ATOM 834 C CA . GLU A 1 110 ? -9.963 -12.405 -1.003 1.00 92.12 110 GLU A CA 1
ATOM 835 C C . GLU A 1 110 ? -10.669 -11.633 -2.119 1.00 92.12 110 GLU A C 1
ATOM 837 O O . GLU A 1 110 ? -11.008 -12.222 -3.141 1.00 92.12 110 GLU A O 1
ATOM 842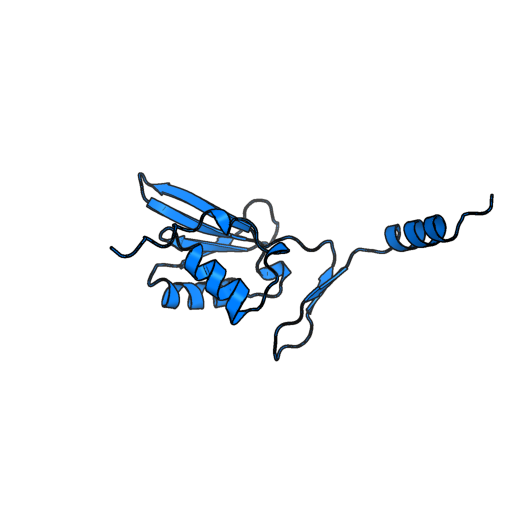 N N . GLU A 1 111 ? -10.868 -10.323 -1.953 1.00 91.44 111 GLU A N 1
ATOM 843 C CA . GLU A 1 111 ? -11.669 -9.537 -2.902 1.00 91.44 111 GLU A CA 1
ATOM 844 C C . GLU A 1 111 ? -10.824 -8.937 -4.022 1.00 91.44 111 GLU A C 1
ATOM 846 O O . GLU A 1 111 ? -11.128 -9.139 -5.194 1.00 91.44 111 GLU A O 1
ATOM 851 N N . TYR A 1 112 ? -9.715 -8.275 -3.685 1.00 91.12 112 TYR A N 1
ATOM 852 C CA . TYR A 1 112 ? -8.776 -7.769 -4.693 1.00 91.12 112 TYR A CA 1
ATOM 853 C C . TYR A 1 112 ? -7.818 -8.838 -5.234 1.00 91.12 112 TYR A C 1
ATOM 855 O O . TYR A 1 112 ? -7.054 -8.555 -6.153 1.00 91.12 112 TYR A O 1
ATOM 863 N N . GLN A 1 113 ? -7.845 -10.056 -4.680 1.00 92.75 113 GLN A N 1
ATOM 864 C CA . GLN A 1 113 ? -7.025 -11.191 -5.123 1.00 92.75 113 GLN A CA 1
ATOM 865 C C . GLN A 1 113 ? -5.519 -10.881 -5.207 1.00 92.75 113 GLN A C 1
ATOM 867 O O . GLN A 1 113 ? -4.788 -11.451 -6.021 1.00 92.75 113 GLN A O 1
ATOM 872 N N . LEU A 1 114 ? -5.023 -9.983 -4.349 1.00 93.06 114 LEU A N 1
ATOM 873 C CA . LEU A 1 114 ? -3.612 -9.619 -4.337 1.00 93.06 114 LEU A CA 1
ATOM 874 C C . LEU A 1 114 ? -2.762 -10.755 -3.750 1.00 93.06 114 LEU A C 1
ATOM 876 O O . LEU A 1 114 ? -3.059 -11.265 -2.661 1.00 93.06 114 LEU A O 1
ATOM 880 N N . PRO A 1 115 ? -1.646 -11.129 -4.405 1.00 92.81 115 PRO A N 1
ATOM 881 C CA . PRO A 1 115 ? -0.729 -12.115 -3.856 1.00 92.81 115 PRO A CA 1
ATOM 882 C C . PRO A 1 115 ? -0.169 -11.662 -2.504 1.00 92.81 115 PRO A C 1
ATOM 884 O O . PRO A 1 115 ? 0.362 -10.559 -2.385 1.00 92.81 115 PRO A O 1
ATOM 887 N N . ARG A 1 116 ? -0.180 -12.547 -1.499 1.00 91.88 116 ARG A N 1
ATOM 888 C CA . ARG A 1 116 ? 0.305 -12.230 -0.139 1.00 91.88 116 ARG A CA 1
ATOM 889 C C . ARG A 1 116 ? 1.735 -11.679 -0.090 1.00 91.88 116 ARG A C 1
ATOM 891 O O . ARG A 1 116 ? 2.029 -10.867 0.773 1.00 91.88 116 ARG A O 1
ATOM 898 N N . LYS A 1 117 ? 2.604 -12.055 -1.037 1.00 93.00 117 LYS A N 1
ATOM 899 C CA . LYS A 1 117 ? 3.978 -11.521 -1.166 1.00 93.00 117 LYS A CA 1
ATOM 900 C C . LYS A 1 117 ? 4.044 -9.998 -1.367 1.00 93.00 117 LYS A C 1
ATOM 902 O O . LYS A 1 117 ? 5.083 -9.397 -1.121 1.00 93.00 117 LYS A O 1
ATOM 907 N N . HIS A 1 118 ? 2.954 -9.390 -1.830 1.00 94.00 118 HIS A N 1
ATOM 908 C CA . HIS A 1 118 ? 2.832 -7.959 -2.091 1.00 94.00 118 HIS A CA 1
ATOM 909 C C . HIS A 1 118 ? 2.198 -7.185 -0.930 1.00 94.00 118 HIS A C 1
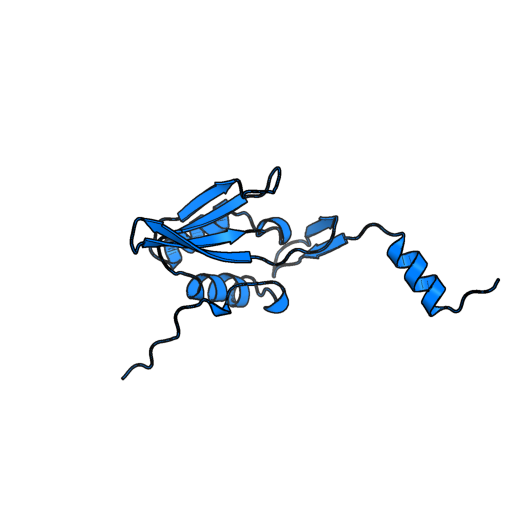ATOM 911 O O . HIS A 1 118 ? 1.964 -5.988 -1.060 1.00 94.00 118 HIS A O 1
ATOM 917 N N . ILE A 1 119 ? 1.936 -7.840 0.204 1.00 94.69 119 ILE A N 1
ATOM 918 C CA . ILE A 1 119 ? 1.334 -7.220 1.383 1.00 94.69 119 ILE A CA 1
ATOM 919 C C . ILE A 1 119 ? 2.214 -7.530 2.594 1.00 94.69 119 ILE A C 1
ATOM 921 O O . ILE A 1 119 ? 2.448 -8.690 2.926 1.00 94.69 119 ILE A O 1
ATOM 925 N N . GLN A 1 120 ? 2.692 -6.491 3.267 1.00 94.62 120 GLN A N 1
ATOM 926 C CA . GLN A 1 120 ? 3.476 -6.589 4.494 1.00 94.62 120 GLN A CA 1
ATOM 927 C C . GLN A 1 120 ? 2.617 -6.207 5.699 1.00 94.62 120 GLN A C 1
ATOM 929 O O . GLN A 1 120 ? 1.740 -5.350 5.592 1.00 94.62 120 GLN A O 1
ATOM 934 N N . GLY A 1 121 ? 2.857 -6.832 6.854 1.00 91.69 121 GLY A N 1
ATOM 935 C CA . GLY A 1 121 ? 2.170 -6.484 8.098 1.00 91.69 121 GLY A CA 1
ATOM 936 C C . GLY A 1 121 ? 0.904 -7.286 8.397 1.00 91.69 121 GLY A C 1
ATOM 937 O O . GLY A 1 121 ? 0.287 -7.063 9.440 1.00 91.69 121 GLY A O 1
ATOM 938 N N . LEU A 1 122 ? 0.514 -8.236 7.536 1.00 90.19 122 LEU A N 1
ATOM 939 C CA . LEU A 1 122 ? -0.631 -9.121 7.794 1.00 90.19 122 LEU A CA 1
ATOM 940 C C . LEU A 1 122 ? -0.408 -10.036 9.006 1.00 90.19 122 LEU A C 1
ATOM 942 O O . LEU A 1 122 ? -1.368 -10.443 9.656 1.00 90.19 122 LEU A O 1
ATOM 946 N N . GLU A 1 123 ? 0.845 -10.313 9.366 1.00 87.12 123 GLU A N 1
ATOM 947 C CA . GLU A 1 123 ? 1.219 -11.074 10.560 1.00 87.12 123 GLU A CA 1
ATOM 948 C C . GLU A 1 123 ? 0.840 -10.371 11.874 1.00 87.12 123 GLU A C 1
ATOM 950 O O . GLU A 1 123 ? 0.736 -11.016 12.916 1.00 87.12 123 GLU A O 1
ATOM 955 N N . LYS A 1 124 ? 0.575 -9.058 11.829 1.00 85.50 124 LYS A N 1
ATOM 956 C CA . LYS A 1 124 ? 0.136 -8.251 12.981 1.00 85.50 124 LYS A CA 1
ATOM 957 C C . LYS A 1 124 ? -1.368 -8.372 13.251 1.00 85.50 124 LYS A C 1
ATOM 959 O O . LYS A 1 124 ? -1.894 -7.694 14.143 1.00 85.50 124 LYS A O 1
ATOM 964 N N . ALA A 1 125 ? -2.071 -9.211 12.485 1.00 84.19 125 ALA A N 1
ATOM 965 C CA . ALA A 1 125 ? -3.482 -9.481 12.688 1.00 84.19 125 ALA A CA 1
ATOM 966 C C . ALA A 1 125 ? -3.759 -10.026 14.097 1.00 84.19 125 ALA A C 1
ATOM 968 O O . ALA A 1 125 ? -2.999 -10.855 14.608 1.00 84.19 125 ALA A O 1
ATOM 969 N N . PRO A 1 126 ? -4.854 -9.586 14.743 1.00 79.19 126 PRO A N 1
ATOM 970 C CA . PRO A 1 126 ? -5.297 -10.220 15.970 1.00 79.19 126 PRO A CA 1
ATOM 971 C C . PRO A 1 126 ? -5.585 -11.692 15.661 1.00 79.19 126 PRO A C 1
ATOM 973 O O . PRO A 1 126 ? -6.282 -12.008 14.696 1.00 79.19 126 PRO A O 1
ATOM 976 N N . LYS A 1 127 ? -4.997 -12.599 16.450 1.00 71.69 127 LYS A N 1
ATOM 977 C CA . LYS A 1 127 ? -5.194 -14.040 16.268 1.00 71.69 127 LYS A CA 1
ATOM 978 C C . LYS A 1 127 ? -6.696 -14.345 16.328 1.00 71.69 127 LYS A C 1
ATOM 980 O O . LYS A 1 127 ? -7.363 -13.795 17.209 1.00 71.69 127 LYS A O 1
ATOM 985 N N . PRO A 1 128 ? -7.228 -15.223 15.458 1.00 58.44 128 PRO A N 1
ATOM 986 C CA . PRO A 1 128 ? -8.588 -15.706 15.624 1.00 58.44 128 PRO A CA 1
ATOM 987 C C . PRO A 1 128 ? -8.662 -16.356 17.006 1.00 58.44 128 PRO A C 1
ATOM 989 O O . PRO A 1 128 ? -7.931 -17.305 17.298 1.00 58.44 128 PRO A O 1
ATOM 992 N N . GLY A 1 129 ? -9.469 -15.780 17.897 1.00 50.84 129 GLY A N 1
ATOM 993 C CA . GLY A 1 129 ? -9.691 -16.359 19.212 1.00 50.84 129 GLY A CA 1
ATOM 994 C C . GLY A 1 129 ? -10.187 -17.786 19.019 1.00 50.84 129 GLY A C 1
ATOM 995 O O . GLY A 1 129 ? -11.147 -18.002 18.277 1.00 50.84 129 GLY A O 1
ATOM 996 N N . LYS A 1 130 ? -9.529 -18.765 19.653 1.00 39.50 130 LYS A N 1
ATOM 997 C CA . LYS A 1 130 ? -10.115 -20.09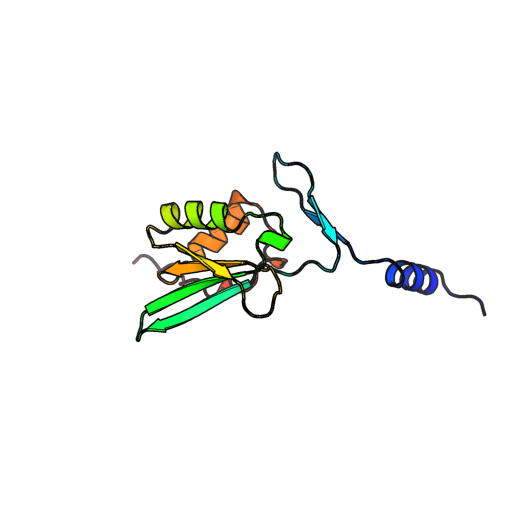8 19.819 1.00 39.50 130 LYS A CA 1
ATOM 998 C C . LYS A 1 130 ? -11.479 -19.879 20.473 1.00 39.50 130 LYS A C 1
ATOM 1000 O O . LYS A 1 130 ? -11.526 -19.488 21.638 1.00 39.50 130 LYS A O 1
ATOM 1005 N N . LYS A 1 131 ? -12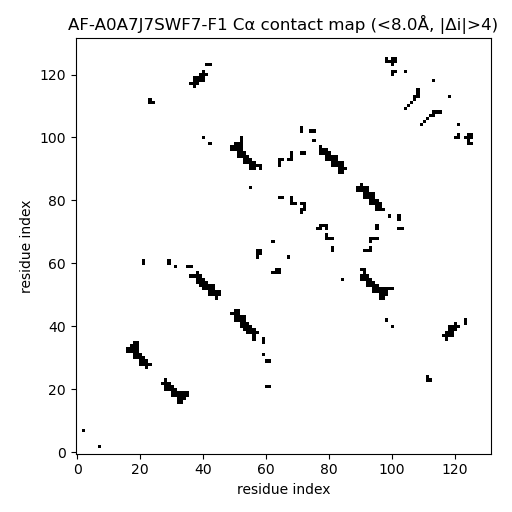.566 -20.058 19.717 1.00 45.97 131 LYS A N 1
ATOM 1006 C CA . LYS A 1 131 ? -13.901 -20.166 20.305 1.00 45.97 131 LYS A CA 1
ATOM 1007 C C . LYS A 1 131 ? -13.833 -21.354 21.270 1.00 45.97 131 LYS A C 1
ATOM 1009 O O . LYS A 1 131 ? -13.459 -22.447 20.846 1.00 45.97 131 LYS A O 1
ATOM 1014 N N . LYS A 1 132 ? -14.037 -21.075 22.557 1.00 36.69 132 LYS A N 1
ATOM 1015 C CA . LYS A 1 132 ? -14.293 -22.091 23.579 1.00 36.69 132 LYS A CA 1
ATOM 1016 C C . LYS A 1 132 ? -15.698 -22.637 23.384 1.00 36.69 132 LYS A C 1
ATOM 1018 O O . LYS A 1 132 ? -16.556 -21.832 22.953 1.00 36.69 132 LYS A O 1
#